Protein AF-X1GN97-F1 (afdb_monomer)

Solvent-accessible surface area (backbone atoms only — not comparable to full-atom values): 5916 Å² total; per-residue (Å²): 105,74,85,39,76,68,36,44,52,52,53,44,44,72,74,37,56,69,61,39,40,73,74,72,43,66,58,68,62,54,52,52,50,55,50,52,54,51,49,56,62,57,43,53,63,50,54,51,49,51,63,72,63,73,63,88,62,75,83,70,73,40,71,65,56,53,48,51,61,51,45,29,37,61,74,17,34,91,88,35,72,67,36,23,52,51,32,41,52,48,68,53,49,49,59,51,54,52,50,68,70,74,107

Foldseek 3Di:
DCPDPLNVLVVVCVVPVVVSVVVVDPSVVSVVVVVVVVVVVVVVVVVVVCVVVVDDDPVVVDPVVVVLLVVLDVQLDVPDPVSSVVSCCCSVVVVVVVVVVVD

Radius of gyration: 18.32 Å; Cα contacts (8 Å, |Δi|>4): 46; chains: 1; bounding box: 45×25×47 Å

Secondary structure (DSSP, 8-state):
-TTSHHHHHHHHHHH-HHHHHHTT--HHHHHHHHHHHHHHHHHHHHHHHHHHHSS--GGGS-HHHHHHHHHHHHHH-TT-HHHHHHHHHHHHHHHHHHHHHH-

Structure (mmCIF, N/CA/C/O backbone):
data_AF-X1GN97-F1
#
_entry.id   AF-X1GN97-F1
#
loop_
_atom_site.group_PDB
_atom_site.id
_atom_site.type_symbol
_atom_site.label_atom_id
_atom_site.label_alt_id
_atom_site.label_comp_id
_atom_site.label_asym_id
_atom_site.label_entity_id
_atom_site.label_seq_id
_atom_site.pdbx_PDB_ins_code
_atom_site.Cartn_x
_atom_site.Cartn_y
_atom_site.Cartn_z
_atom_site.occupancy
_atom_site.B_iso_or_equiv
_atom_site.auth_seq_id
_atom_site.auth_comp_id
_atom_site.auth_asym_id
_atom_site.auth_atom_id
_atom_site.pdbx_PDB_model_num
ATOM 1 N N . ILE A 1 1 ? -0.813 9.832 10.472 1.00 62.38 1 ILE A N 1
ATOM 2 C CA . ILE A 1 1 ? -1.930 8.879 10.225 1.00 62.38 1 ILE A CA 1
ATOM 3 C C . ILE A 1 1 ? -2.280 8.073 11.484 1.00 62.38 1 ILE A C 1
ATOM 5 O O . ILE A 1 1 ? -3.426 8.127 11.918 1.00 62.38 1 ILE A O 1
ATOM 9 N N . THR A 1 2 ? -1.310 7.423 12.137 1.00 72.75 2 THR A N 1
ATOM 10 C CA . THR A 1 2 ? -1.511 6.571 13.336 1.00 72.75 2 THR A CA 1
ATOM 11 C C . THR A 1 2 ? -2.118 7.274 14.560 1.00 72.75 2 THR A C 1
ATOM 13 O O . THR A 1 2 ? -2.771 6.631 15.373 1.00 72.75 2 THR A O 1
ATOM 16 N N . LYS A 1 3 ? -1.957 8.598 14.693 1.00 82.69 3 LYS A N 1
ATOM 17 C CA . LYS A 1 3 ? -2.551 9.382 15.795 1.00 82.69 3 LYS A CA 1
ATOM 18 C C . LYS A 1 3 ? -3.999 9.831 15.546 1.00 82.69 3 LYS A C 1
ATOM 20 O O . LYS A 1 3 ? -4.641 10.305 16.478 1.00 82.69 3 LYS A O 1
ATOM 25 N 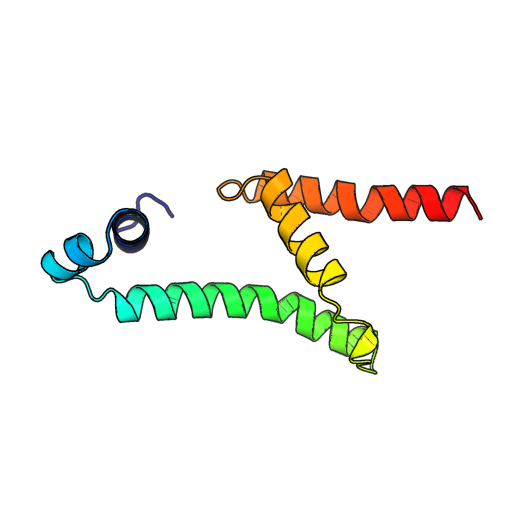N . SER A 1 4 ? -4.508 9.702 14.319 1.00 88.00 4 SER A N 1
ATOM 26 C CA . SER A 1 4 ? -5.869 10.139 13.980 1.00 88.00 4 SER A CA 1
ATOM 27 C C . SER A 1 4 ? -6.929 9.168 14.526 1.00 88.00 4 SER A C 1
ATOM 29 O O . SER A 1 4 ? -6.643 7.972 14.640 1.00 88.00 4 SER A O 1
ATOM 31 N N . PRO A 1 5 ? -8.163 9.629 14.815 1.00 84.38 5 PRO A N 1
ATOM 32 C CA . PRO A 1 5 ? -9.251 8.754 15.259 1.00 84.38 5 PRO A CA 1
ATOM 33 C C . PRO A 1 5 ? -9.522 7.599 14.286 1.00 84.38 5 PRO A C 1
ATOM 35 O O . PRO A 1 5 ? -9.718 6.467 14.717 1.00 84.38 5 PRO A O 1
ATOM 38 N N . PHE A 1 6 ? -9.464 7.870 12.978 1.00 87.00 6 PHE A N 1
ATOM 39 C CA . PHE A 1 6 ? -9.625 6.858 11.934 1.00 87.00 6 PHE A CA 1
ATOM 40 C C . PHE A 1 6 ? -8.475 5.840 11.938 1.00 87.00 6 PHE A C 1
ATOM 42 O O . PHE A 1 6 ? -8.713 4.637 11.928 1.00 87.00 6 PHE A O 1
ATOM 49 N N . GLY A 1 7 ? -7.227 6.307 12.051 1.00 87.44 7 GLY A N 1
ATOM 50 C CA . GLY A 1 7 ? -6.054 5.434 12.125 1.00 87.44 7 GLY A CA 1
ATOM 51 C C . GLY A 1 7 ? -6.067 4.501 13.339 1.00 87.44 7 GLY A C 1
ATOM 52 O O . GLY A 1 7 ? -5.690 3.342 13.215 1.00 87.44 7 GLY A O 1
ATOM 53 N N . ARG A 1 8 ? -6.560 4.963 14.495 1.00 88.25 8 ARG A N 1
ATOM 54 C CA . ARG A 1 8 ? -6.716 4.112 15.688 1.00 88.25 8 ARG A CA 1
ATOM 55 C C . ARG A 1 8 ? -7.743 3.000 15.485 1.00 88.25 8 ARG A C 1
ATOM 57 O O . ARG A 1 8 ? -7.510 1.887 15.937 1.00 88.25 8 ARG A O 1
ATOM 64 N N . ILE A 1 9 ? -8.844 3.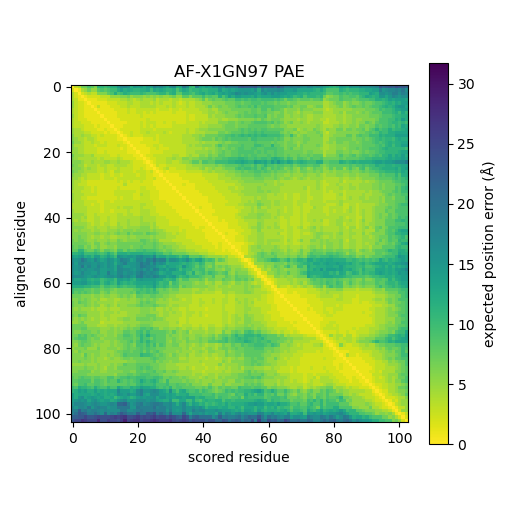289 14.787 1.00 89.56 9 ILE A N 1
ATOM 65 C CA . ILE A 1 9 ? -9.856 2.278 14.446 1.00 89.56 9 ILE A CA 1
ATOM 66 C C . ILE A 1 9 ? -9.251 1.212 13.528 1.00 89.56 9 ILE A C 1
ATOM 68 O O . ILE A 1 9 ? -9.511 0.035 13.734 1.00 89.56 9 ILE A O 1
ATOM 72 N N . LEU A 1 10 ? -8.424 1.605 12.553 1.00 89.75 10 LEU A N 1
ATOM 73 C CA . LEU A 1 10 ? -7.754 0.655 11.659 1.00 89.75 10 LEU A CA 1
ATOM 74 C C . LEU A 1 10 ? -6.732 -0.230 12.387 1.00 89.75 10 LEU A C 1
ATOM 76 O O . LEU A 1 10 ? -6.632 -1.410 12.073 1.00 89.75 10 LEU A O 1
ATOM 80 N N . ILE A 1 11 ? -5.999 0.320 13.361 1.00 90.50 11 ILE A N 1
ATOM 81 C CA . ILE A 1 11 ? -5.063 -0.462 14.185 1.00 90.50 11 ILE A CA 1
ATOM 82 C C . ILE A 1 11 ? -5.830 -1.479 15.035 1.00 90.50 11 ILE A C 1
ATOM 84 O O . ILE A 1 11 ? -5.520 -2.661 14.969 1.00 90.50 11 ILE A O 1
ATOM 88 N N . ALA A 1 12 ? -6.874 -1.045 15.750 1.00 89.94 12 ALA A N 1
ATOM 89 C CA . ALA A 1 12 ? -7.711 -1.942 16.550 1.00 89.94 12 ALA A CA 1
ATOM 90 C C . ALA A 1 12 ? -8.379 -3.031 15.691 1.00 89.94 12 ALA A C 1
ATOM 92 O O . ALA A 1 12 ? -8.430 -4.194 16.078 1.00 89.94 12 ALA A O 1
ATOM 93 N N . LEU A 1 13 ? -8.826 -2.666 14.485 1.00 91.88 13 LEU A N 1
ATOM 94 C CA . LEU A 1 13 ? -9.396 -3.603 13.521 1.00 91.88 13 LEU A CA 1
ATOM 95 C C . LEU A 1 13 ? -8.380 -4.648 13.033 1.00 91.88 13 LEU A C 1
ATOM 97 O O . LEU A 1 13 ? -8.773 -5.767 12.721 1.00 91.88 13 LEU A O 1
ATOM 101 N N . SER A 1 14 ? -7.099 -4.285 12.940 1.00 88.69 14 SER A N 1
ATOM 102 C CA . SER A 1 14 ? -6.030 -5.215 12.564 1.00 88.69 14 SER A CA 1
ATOM 103 C C . SER A 1 14 ? -5.676 -6.203 13.679 1.00 88.69 14 SER A C 1
ATOM 105 O O . SER A 1 14 ? -5.037 -7.209 13.381 1.00 88.69 14 SER A O 1
ATOM 107 N N . GLU A 1 15 ? -6.029 -5.909 14.932 1.00 90.75 15 GLU A N 1
ATOM 108 C CA . GLU A 1 15 ? -5.804 -6.793 16.081 1.00 90.75 15 GLU A CA 1
ATOM 109 C C . GLU A 1 15 ? -6.998 -7.729 16.293 1.00 90.75 15 GLU A C 1
ATOM 111 O O . GLU A 1 15 ? -6.831 -8.946 16.281 1.00 90.75 15 GLU A O 1
ATOM 116 N N . ASP A 1 16 ? -8.205 -7.171 16.449 1.00 92.06 16 ASP A N 1
ATOM 117 C CA . ASP A 1 16 ? -9.434 -7.945 16.628 1.00 92.06 16 ASP A CA 1
ATOM 118 C C . ASP A 1 16 ? -10.662 -7.193 16.076 1.00 92.06 16 ASP A C 1
ATOM 120 O O . ASP A 1 16 ? -11.078 -6.119 16.540 1.00 92.06 16 ASP A O 1
ATOM 124 N N . GLU A 1 17 ? -11.278 -7.793 15.058 1.00 91.38 17 GLU A N 1
ATOM 125 C CA . GLU A 1 17 ? -12.489 -7.291 14.417 1.00 91.38 17 GLU A CA 1
ATOM 126 C C . GLU A 1 17 ? -13.726 -7.363 15.324 1.00 91.38 17 GLU A C 1
ATOM 128 O O . GLU A 1 17 ? -14.532 -6.426 15.338 1.00 91.38 17 GLU A O 1
ATOM 133 N N . ILE A 1 18 ? -13.891 -8.448 16.082 1.00 91.00 18 ILE A N 1
ATOM 134 C CA . ILE A 1 18 ? -15.047 -8.677 16.955 1.00 91.00 18 ILE A CA 1
ATOM 135 C C . ILE A 1 18 ? -15.006 -7.680 18.112 1.00 91.00 18 ILE A C 1
ATOM 137 O O . ILE A 1 18 ? -16.013 -7.023 18.399 1.00 91.00 18 ILE A O 1
ATOM 141 N N . PHE A 1 19 ? -13.829 -7.488 18.711 1.00 89.81 19 PHE A N 1
ATOM 142 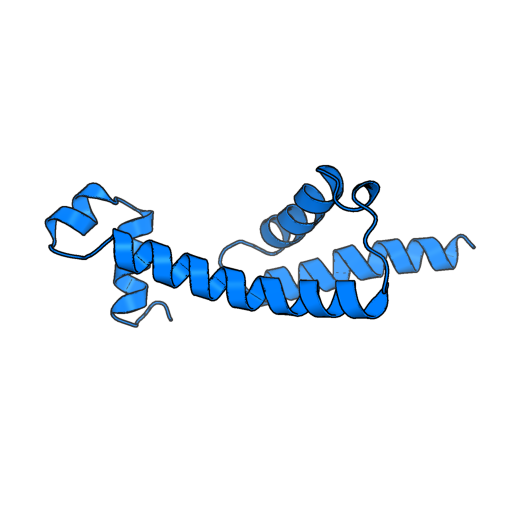C CA . PHE A 1 19 ? -13.609 -6.479 19.742 1.00 89.81 19 PHE A CA 1
ATOM 143 C C . PHE A 1 19 ? -13.919 -5.073 19.219 1.00 89.81 19 PHE A C 1
ATOM 145 O O . PHE A 1 19 ? -14.737 -4.354 19.798 1.00 89.81 19 PHE A O 1
ATOM 152 N N . THR A 1 20 ? -13.367 -4.697 18.065 1.00 91.06 20 THR A N 1
ATOM 153 C CA . THR A 1 20 ? -13.606 -3.375 17.467 1.00 91.06 20 THR A CA 1
ATOM 154 C C . THR A 1 20 ? -15.090 -3.136 17.161 1.00 91.06 20 THR A C 1
ATOM 156 O O . THR A 1 20 ? -15.601 -2.026 17.346 1.00 91.06 20 THR A O 1
ATOM 159 N N . LYS A 1 21 ? -15.815 -4.180 16.743 1.00 92.12 21 LYS A N 1
ATOM 160 C CA . LYS A 1 21 ? -17.262 -4.132 16.499 1.00 92.12 21 LYS A CA 1
ATOM 161 C C . LYS A 1 21 ? -18.068 -3.980 17.795 1.00 92.12 21 LYS A C 1
ATOM 163 O O . LYS A 1 21 ? -19.029 -3.212 17.807 1.00 92.12 21 LYS A O 1
ATOM 168 N N . SER A 1 22 ? -17.664 -4.643 18.884 1.00 91.56 22 SER A N 1
ATOM 169 C CA . SER A 1 22 ? -18.307 -4.513 20.205 1.00 91.56 22 SER A CA 1
ATOM 170 C C . SER A 1 22 ? -18.196 -3.102 20.797 1.00 91.56 22 SER A C 1
ATOM 172 O O . SER A 1 22 ? -19.108 -2.647 21.481 1.00 91.56 22 SER A O 1
ATOM 174 N N . LEU A 1 23 ? -17.151 -2.350 20.434 1.00 90.38 23 LEU A N 1
ATOM 175 C CA . LEU A 1 23 ? -16.972 -0.936 20.794 1.00 90.38 23 LEU A CA 1
ATOM 176 C C . LEU A 1 23 ? -17.869 0.029 19.985 1.00 90.38 23 LEU A C 1
ATOM 178 O O . LEU A 1 23 ? -17.669 1.247 20.012 1.00 90.38 23 LEU A O 1
ATOM 182 N N . GLY A 1 24 ? -18.827 -0.494 19.212 1.00 88.81 24 GLY A N 1
ATOM 183 C CA . GLY A 1 24 ? -19.765 0.291 18.407 1.00 88.81 24 GLY A CA 1
ATOM 184 C C . GLY A 1 24 ? -19.143 0.926 17.160 1.00 88.81 24 GLY A C 1
ATOM 185 O O . GLY A 1 24 ? -19.733 1.828 16.560 1.00 88.81 24 GLY A O 1
ATOM 186 N N . LYS A 1 25 ? -17.941 0.497 16.746 1.00 91.31 25 LYS A N 1
ATOM 187 C CA . LYS A 1 25 ? -17.299 1.002 15.525 1.00 91.31 25 LYS A CA 1
ATOM 188 C C . LYS A 1 25 ? -17.826 0.268 14.295 1.00 91.31 25 LYS A C 1
ATOM 190 O O . LYS A 1 25 ? -17.961 -0.954 14.268 1.00 91.31 25 LYS A O 1
ATOM 195 N N . LYS A 1 26 ? -18.086 1.027 13.227 1.00 90.69 26 LYS A N 1
ATOM 196 C CA . LYS A 1 26 ? -18.550 0.499 11.936 1.00 90.69 26 LYS A CA 1
ATOM 197 C C . LYS A 1 26 ? -17.385 -0.120 11.157 1.00 90.69 26 LYS A C 1
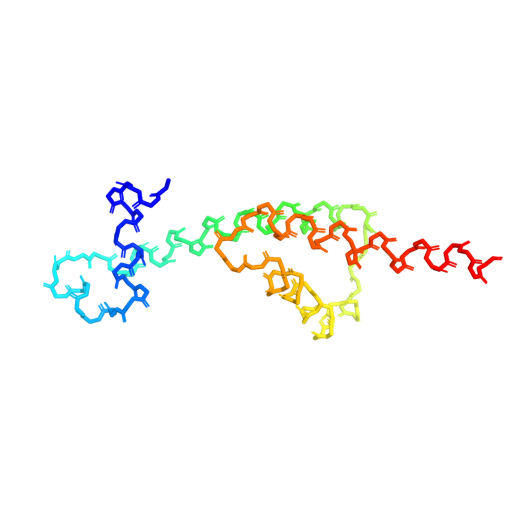ATOM 199 O O . LYS A 1 26 ? -16.857 0.490 10.231 1.00 90.69 26 LYS A O 1
ATOM 204 N N . VAL A 1 27 ? -17.004 -1.341 11.532 1.00 91.38 27 VAL A N 1
ATOM 205 C CA . VAL A 1 27 ? -15.890 -2.088 10.923 1.00 91.38 27 VAL A CA 1
ATOM 206 C C . VAL A 1 27 ? -16.025 -2.203 9.402 1.00 91.38 27 VAL A C 1
ATOM 208 O O . VAL A 1 27 ? -15.071 -1.933 8.678 1.00 91.38 27 VAL A O 1
ATOM 211 N N . TYR A 1 28 ? -17.223 -2.532 8.910 1.00 91.88 28 TYR A N 1
ATOM 212 C CA . TYR A 1 28 ? -17.480 -2.676 7.475 1.00 91.88 28 TYR A CA 1
ATOM 213 C C . TYR A 1 28 ? -17.138 -1.402 6.689 1.00 91.88 28 TYR A C 1
ATOM 215 O O . TYR A 1 28 ? -16.420 -1.455 5.696 1.00 91.88 28 TYR A O 1
ATOM 223 N N . GLN A 1 29 ? -17.584 -0.237 7.175 1.00 90.44 29 GLN A N 1
ATOM 224 C CA . GLN A 1 29 ? -17.288 1.043 6.527 1.00 90.44 29 GLN A CA 1
ATOM 225 C C . GLN A 1 29 ? -15.788 1.349 6.554 1.00 90.44 29 GLN A C 1
ATOM 227 O O . GLN A 1 29 ? -15.245 1.804 5.553 1.00 90.44 29 GLN A O 1
ATOM 232 N N . ALA A 1 30 ? -15.104 1.058 7.665 1.00 91.69 30 ALA A N 1
ATOM 233 C CA . ALA A 1 30 ? -13.661 1.260 7.767 1.00 91.69 30 ALA A CA 1
ATOM 234 C C . ALA A 1 30 ? -12.878 0.402 6.754 1.00 91.69 30 ALA A C 1
ATOM 236 O O . ALA A 1 30 ? -11.968 0.928 6.117 1.00 91.69 30 ALA A O 1
ATOM 237 N N . LYS A 1 31 ? -13.271 -0.868 6.550 1.00 91.69 31 LYS A N 1
ATOM 238 C CA . LYS A 1 31 ? -12.677 -1.767 5.542 1.00 91.69 31 LYS A CA 1
ATOM 239 C C . LYS A 1 31 ? -12.911 -1.284 4.114 1.00 91.69 31 LYS A C 1
ATOM 241 O O . LYS A 1 31 ? -11.986 -1.266 3.311 1.00 91.69 31 LYS A O 1
ATOM 246 N N . VAL A 1 32 ? -14.140 -0.880 3.792 1.00 95.31 32 VAL A N 1
ATOM 247 C CA . VAL A 1 32 ? -14.467 -0.386 2.446 1.00 95.31 32 VAL A CA 1
ATOM 248 C C . VAL A 1 32 ? -13.689 0.891 2.147 1.00 95.31 32 VAL A C 1
ATOM 250 O O . VAL A 1 32 ? -13.114 1.012 1.070 1.00 95.31 32 VAL A O 1
ATOM 253 N N . ILE A 1 33 ? -13.606 1.823 3.101 1.00 94.06 33 ILE A N 1
ATOM 254 C CA . ILE A 1 33 ? -12.850 3.068 2.926 1.00 94.06 33 ILE A CA 1
ATOM 255 C C . ILE A 1 33 ? -11.357 2.775 2.738 1.00 94.06 33 ILE A C 1
ATOM 257 O O . ILE A 1 33 ? -10.759 3.312 1.809 1.00 94.06 33 ILE A O 1
ATOM 261 N N . SER A 1 34 ? -10.749 1.917 3.567 1.00 92.00 34 SER A N 1
ATOM 262 C CA . SER A 1 34 ? -9.323 1.594 3.430 1.00 92.00 34 SER A CA 1
ATOM 263 C C . SER A 1 34 ? -9.015 0.895 2.105 1.00 92.00 34 SER A C 1
ATOM 265 O O . SER A 1 34 ? -8.050 1.265 1.438 1.00 92.00 34 SER A O 1
ATOM 267 N N . PHE A 1 35 ? -9.862 -0.049 1.687 1.00 94.25 35 PHE A N 1
ATOM 268 C CA . PHE A 1 35 ? -9.736 -0.725 0.400 1.00 94.25 35 PHE A CA 1
ATOM 269 C C . PHE A 1 35 ? -9.895 0.245 -0.773 1.00 94.25 35 PHE A C 1
ATOM 271 O O . PHE A 1 35 ? -9.069 0.248 -1.677 1.00 94.25 35 PHE A O 1
ATOM 278 N N . THR A 1 36 ? -10.906 1.116 -0.737 1.00 95.81 36 THR A N 1
ATOM 279 C CA . THR A 1 36 ? -11.172 2.076 -1.820 1.00 95.81 36 THR A CA 1
ATOM 280 C C . THR A 1 36 ? -10.027 3.076 -1.964 1.00 95.81 36 THR A C 1
ATOM 282 O O . THR A 1 36 ? -9.599 3.361 -3.078 1.00 95.81 36 THR A O 1
ATOM 285 N N . ILE A 1 37 ? -9.490 3.581 -0.848 1.00 93.81 37 ILE A N 1
ATOM 286 C CA . ILE A 1 37 ? -8.321 4.469 -0.866 1.00 93.81 37 ILE A CA 1
ATOM 287 C C . ILE A 1 37 ? -7.114 3.739 -1.469 1.00 93.81 37 ILE A C 1
ATOM 289 O O . ILE A 1 37 ? -6.460 4.286 -2.351 1.00 93.81 37 ILE A O 1
ATOM 293 N N . GLY A 1 38 ? -6.842 2.498 -1.048 1.00 91.88 38 GLY A N 1
ATOM 294 C CA . GLY A 1 38 ? -5.759 1.692 -1.618 1.00 91.88 38 GLY A CA 1
ATOM 295 C C . GLY A 1 38 ? -5.932 1.439 -3.119 1.00 91.88 38 GLY A C 1
ATOM 296 O O . GLY A 1 38 ? -4.997 1.643 -3.889 1.00 91.88 38 GLY A O 1
ATOM 297 N N . ALA A 1 39 ? -7.142 1.074 -3.543 1.00 93.75 39 ALA A N 1
ATOM 298 C CA . ALA A 1 39 ? -7.482 0.833 -4.941 1.00 93.75 39 ALA A CA 1
ATOM 299 C C . ALA A 1 39 ? -7.341 2.097 -5.801 1.00 93.75 39 ALA A C 1
ATOM 301 O O . ALA A 1 39 ? -6.840 2.011 -6.917 1.00 93.75 39 ALA A O 1
ATOM 302 N N . MET A 1 40 ? -7.705 3.275 -5.280 1.00 95.75 40 MET A N 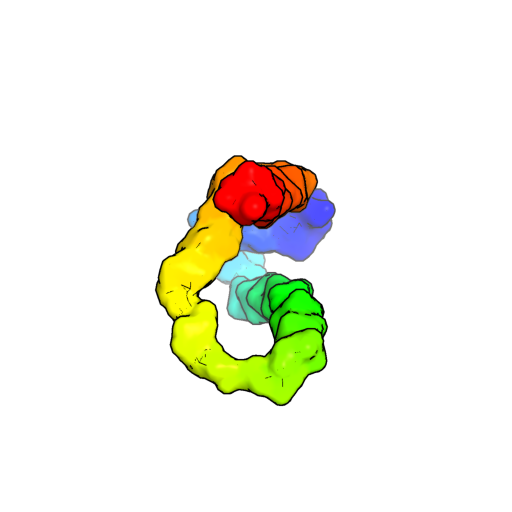1
ATOM 303 C CA . MET A 1 40 ? -7.480 4.546 -5.978 1.00 95.75 40 MET A CA 1
ATOM 304 C C . MET A 1 40 ? -5.993 4.787 -6.254 1.00 95.75 40 MET A C 1
ATOM 306 O O . MET A 1 40 ? -5.639 5.163 -7.368 1.00 95.75 40 MET A O 1
ATOM 310 N N . PHE A 1 41 ? -5.115 4.536 -5.277 1.00 91.88 41 PHE A N 1
ATOM 311 C CA . PHE A 1 41 ? -3.672 4.680 -5.484 1.00 91.88 41 PHE A CA 1
ATOM 312 C C . PHE A 1 41 ? -3.105 3.628 -6.444 1.00 91.88 41 PHE A C 1
ATOM 314 O O . PHE A 1 41 ? -2.252 3.965 -7.259 1.00 91.88 41 PHE A O 1
ATOM 321 N N . ALA A 1 42 ? -3.591 2.385 -6.388 1.00 89.94 42 ALA A N 1
ATOM 322 C CA . ALA A 1 42 ? -3.174 1.318 -7.299 1.00 89.94 42 ALA A CA 1
ATOM 323 C C . ALA A 1 42 ? -3.668 1.532 -8.743 1.00 89.94 42 ALA A C 1
ATOM 325 O O . ALA A 1 42 ? -3.001 1.126 -9.693 1.00 89.94 42 ALA A O 1
ATOM 326 N N . ALA A 1 43 ? -4.806 2.205 -8.927 1.00 91.94 43 ALA A N 1
ATOM 327 C CA . ALA A 1 43 ? -5.363 2.484 -10.247 1.00 91.94 43 ALA A CA 1
ATOM 328 C C . ALA A 1 43 ? -4.516 3.480 -11.056 1.00 91.94 43 ALA A C 1
ATOM 330 O O . ALA A 1 43 ? -4.437 3.350 -12.273 1.00 91.94 43 ALA A O 1
ATOM 331 N N . ILE A 1 44 ? -3.856 4.446 -10.405 1.00 94.44 44 ILE A N 1
ATOM 332 C CA . ILE A 1 44 ? -3.037 5.473 -11.077 1.00 94.44 44 ILE A CA 1
ATOM 333 C C . ILE A 1 44 ? -1.948 4.854 -11.980 1.00 94.44 44 ILE A C 1
ATOM 335 O O . ILE A 1 44 ? -1.956 5.140 -13.180 1.00 94.44 44 ILE A O 1
ATOM 339 N N . PRO A 1 45 ? -1.031 4.003 -11.474 1.00 88.62 45 PRO A N 1
ATOM 340 C CA . PRO A 1 45 ? -0.022 3.367 -12.318 1.00 88.62 45 PRO A CA 1
ATOM 341 C C . PRO A 1 45 ? -0.637 2.391 -13.330 1.00 88.62 45 PRO A C 1
ATOM 343 O O . PRO A 1 45 ? -0.138 2.298 -14.446 1.00 88.62 45 PRO A O 1
ATOM 346 N N . GLY A 1 46 ? -1.741 1.715 -12.990 1.00 86.50 46 GLY A N 1
ATOM 347 C CA . GLY A 1 46 ? -2.423 0.796 -13.907 1.00 86.50 46 GLY A CA 1
ATOM 348 C C . GLY A 1 46 ? -3.004 1.495 -15.141 1.00 86.50 46 GLY A C 1
ATOM 349 O O . GLY A 1 46 ? -2.808 1.038 -16.264 1.00 86.50 46 GLY A O 1
ATOM 350 N N . VAL A 1 47 ? -3.665 2.642 -14.954 1.00 90.62 47 VAL A N 1
ATOM 351 C CA . VAL A 1 47 ? -4.192 3.452 -16.066 1.00 90.62 47 VAL A CA 1
ATOM 352 C C . VAL A 1 47 ? -3.054 4.026 -16.908 1.00 90.62 47 VAL A C 1
ATOM 354 O O . VAL A 1 47 ? -3.146 4.034 -18.135 1.00 90.62 47 VAL A O 1
ATOM 357 N N . LEU A 1 48 ? -1.967 4.46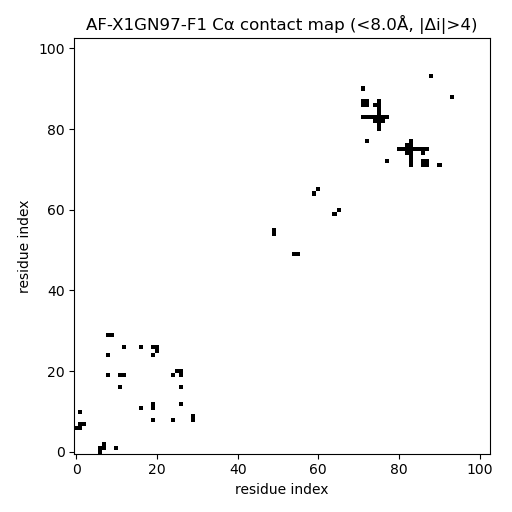7 -16.270 1.00 90.12 48 LEU A N 1
ATOM 358 C CA . LEU A 1 48 ? -0.790 4.969 -16.979 1.00 90.12 48 LEU A CA 1
ATOM 359 C C . LEU A 1 48 ? -0.140 3.880 -17.848 1.00 90.12 48 LEU A C 1
ATOM 361 O O . LEU A 1 48 ? 0.178 4.133 -19.007 1.00 90.12 48 LEU A O 1
ATOM 365 N N . TYR A 1 49 ? 0.003 2.668 -17.313 1.00 85.12 49 TYR A N 1
ATOM 366 C CA . TYR A 1 49 ? 0.526 1.513 -18.042 1.00 85.12 49 TYR A CA 1
ATOM 367 C C . TYR A 1 49 ? -0.362 1.137 -19.235 1.00 85.12 49 TYR A C 1
ATOM 369 O O . TYR A 1 49 ? 0.132 0.986 -20.352 1.00 85.12 49 TYR A O 1
ATOM 377 N N . ALA A 1 50 ? -1.681 1.067 -19.025 1.00 86.88 50 ALA A N 1
ATOM 378 C CA . ALA A 1 50 ? -2.639 0.778 -20.090 1.00 86.88 50 ALA A CA 1
ATOM 379 C C . ALA A 1 50 ? -2.584 1.824 -21.216 1.00 86.88 50 ALA A C 1
ATOM 381 O O . ALA A 1 50 ? -2.661 1.475 -22.394 1.00 86.88 50 ALA A O 1
ATOM 382 N N . HIS A 1 51 ? -2.407 3.101 -20.864 1.00 89.00 51 HIS A N 1
ATOM 383 C CA . HIS A 1 51 ? -2.235 4.168 -21.845 1.00 89.00 51 HIS A CA 1
ATOM 384 C C . HIS A 1 51 ? -0.915 4.039 -22.622 1.00 89.00 51 HIS A C 1
ATOM 386 O O . HIS A 1 51 ? -0.906 4.226 -23.836 1.00 89.00 51 HIS A O 1
ATOM 392 N N . TYR A 1 52 ? 0.183 3.685 -21.948 1.00 84.88 52 TYR A N 1
ATOM 393 C CA . TYR A 1 52 ? 1.503 3.558 -22.571 1.00 84.88 52 TYR A CA 1
ATOM 394 C C . TYR A 1 52 ? 1.582 2.398 -23.571 1.00 84.88 52 TYR A C 1
ATOM 396 O O . TYR A 1 52 ? 2.054 2.589 -24.689 1.00 84.88 52 TYR A O 1
ATOM 404 N N . ILE A 1 53 ? 1.095 1.210 -23.200 1.00 81.50 53 ILE A N 1
ATOM 405 C CA . ILE A 1 53 ? 1.187 0.029 -24.073 1.00 81.50 53 ILE A CA 1
ATOM 406 C C . ILE A 1 53 ? 0.102 0.045 -25.162 1.00 81.50 53 ILE A C 1
ATOM 408 O O . ILE A 1 53 ? 0.291 -0.552 -26.219 1.00 81.50 53 ILE A O 1
ATOM 412 N N . SER A 1 54 ? -1.017 0.761 -24.959 1.00 80.12 54 SER A N 1
ATOM 413 C CA . SER A 1 54 ? -2.151 0.886 -25.904 1.00 80.12 54 SER A CA 1
ATOM 414 C C . SER A 1 54 ? -2.815 -0.441 -26.326 1.00 80.12 54 SER A C 1
ATOM 416 O O . SER A 1 54 ? -3.809 -0.439 -27.051 1.00 80.12 54 SER A O 1
ATOM 418 N N . TYR A 1 55 ? -2.302 -1.570 -25.841 1.00 79.06 55 TYR A N 1
ATOM 419 C CA . TYR A 1 55 ? -2.772 -2.926 -26.062 1.00 79.06 55 TYR A CA 1
ATOM 420 C C . TYR A 1 55 ? -2.574 -3.720 -24.768 1.00 79.06 55 TYR A C 1
ATOM 422 O O . TYR A 1 55 ? -1.528 -3.629 -24.130 1.00 79.06 55 TYR A O 1
ATOM 430 N N . ILE A 1 56 ? -3.590 -4.472 -24.353 1.00 76.62 56 ILE A N 1
ATOM 431 C CA . ILE A 1 56 ? -3.562 -5.242 -23.107 1.00 76.62 56 ILE A CA 1
ATOM 432 C C . ILE A 1 56 ? -3.542 -6.716 -23.484 1.00 76.62 56 ILE A C 1
ATOM 434 O O . ILE A 1 56 ? -4.565 -7.258 -23.902 1.00 76.62 56 ILE A O 1
ATOM 438 N N . ASP A 1 57 ? -2.383 -7.353 -23.328 1.00 80.38 57 ASP A N 1
ATOM 439 C CA . ASP A 1 57 ? -2.269 -8.803 -23.440 1.00 80.38 57 ASP A CA 1
ATOM 440 C C . ASP A 1 57 ? -2.496 -9.447 -22.058 1.00 80.38 57 ASP A C 1
ATOM 442 O O . ASP A 1 57 ? -1.746 -9.155 -21.117 1.00 80.38 57 ASP A O 1
ATOM 446 N N . PRO A 1 58 ? -3.515 -10.310 -21.877 1.00 74.00 58 PRO A N 1
ATOM 447 C CA . PRO A 1 58 ? -3.732 -11.002 -20.610 1.00 74.00 58 PRO A CA 1
ATOM 448 C C . PRO A 1 58 ? -2.570 -11.923 -20.221 1.00 74.00 58 PRO A C 1
ATOM 450 O O . PRO A 1 58 ? -2.467 -12.279 -19.050 1.00 74.00 58 PRO A O 1
ATOM 453 N N . THR A 1 59 ? -1.682 -12.296 -21.151 1.00 80.75 59 THR A N 1
ATOM 454 C CA . THR A 1 59 ? -0.515 -13.125 -20.820 1.00 80.75 59 THR A CA 1
ATOM 455 C C . THR A 1 59 ? 0.570 -12.375 -20.058 1.00 80.75 59 THR A C 1
ATOM 457 O O . THR A 1 59 ? 1.450 -13.024 -19.508 1.00 80.75 59 THR A O 1
ATOM 460 N N . SER A 1 60 ? 0.532 -11.040 -20.016 1.00 75.75 60 SER A N 1
ATOM 461 C CA . SER A 1 60 ? 1.461 -10.243 -19.206 1.00 75.75 60 SER A CA 1
ATOM 462 C C . SER A 1 60 ? 1.036 -10.165 -17.739 1.00 75.75 60 SER A C 1
ATOM 464 O O . SER A 1 60 ? 1.873 -9.995 -16.872 1.00 75.75 60 SER A O 1
ATOM 466 N N . PHE A 1 61 ? -0.245 -10.357 -17.413 1.00 79.44 61 PHE A N 1
ATOM 467 C CA . PHE A 1 61 ? -0.731 -10.295 -16.029 1.00 79.44 61 PHE A CA 1
ATOM 468 C C . PHE A 1 61 ? -0.662 -11.662 -15.349 1.00 79.44 61 PHE A C 1
ATOM 470 O O . PHE A 1 61 ? -1.676 -12.260 -14.981 1.00 79.44 61 PHE A O 1
ATOM 477 N N . THR A 1 62 ? 0.551 -12.179 -15.207 1.00 87.19 62 THR A N 1
ATOM 478 C CA . THR A 1 62 ? 0.800 -13.487 -14.606 1.00 87.19 62 THR A CA 1
ATOM 479 C C . THR A 1 62 ? 0.839 -13.433 -13.075 1.00 87.19 62 THR A C 1
ATOM 481 O O . THR A 1 62 ? 0.896 -12.381 -12.424 1.00 87.19 62 THR A O 1
ATOM 484 N N . VAL A 1 63 ? 0.802 -14.621 -12.464 1.00 88.88 63 VAL A N 1
ATOM 485 C CA . VAL A 1 63 ? 0.941 -14.777 -11.009 1.00 88.88 63 VAL A CA 1
ATOM 486 C C . VAL A 1 63 ? 2.340 -14.357 -10.554 1.00 88.88 63 VAL A C 1
ATOM 488 O O . VAL A 1 63 ? 2.475 -13.752 -9.492 1.00 88.88 63 VAL A O 1
ATOM 491 N N . ASP A 1 64 ? 3.371 -14.636 -11.350 1.00 88.94 64 ASP A N 1
ATOM 492 C CA . ASP A 1 64 ? 4.745 -14.223 -11.064 1.00 88.94 64 ASP A CA 1
ATOM 493 C C . ASP A 1 64 ? 4.898 -12.699 -11.009 1.00 88.94 64 ASP A C 1
ATOM 495 O O . ASP A 1 64 ? 5.504 -12.207 -10.057 1.00 88.94 64 ASP A O 1
ATOM 499 N N . GLU A 1 65 ? 4.275 -11.939 -11.915 1.00 86.88 65 GLU A N 1
ATOM 500 C CA . GLU A 1 65 ? 4.313 -10.472 -11.860 1.00 86.88 65 GLU A CA 1
ATOM 501 C C . GLU A 1 65 ? 3.607 -9.923 -10.607 1.00 86.88 65 GLU A C 1
ATOM 503 O O . GLU A 1 65 ? 4.123 -9.042 -9.913 1.00 86.88 65 GLU A O 1
ATOM 508 N N . SER A 1 66 ? 2.478 -10.524 -10.217 1.00 89.38 66 SER A N 1
ATOM 509 C CA . SER A 1 66 ? 1.788 -10.174 -8.96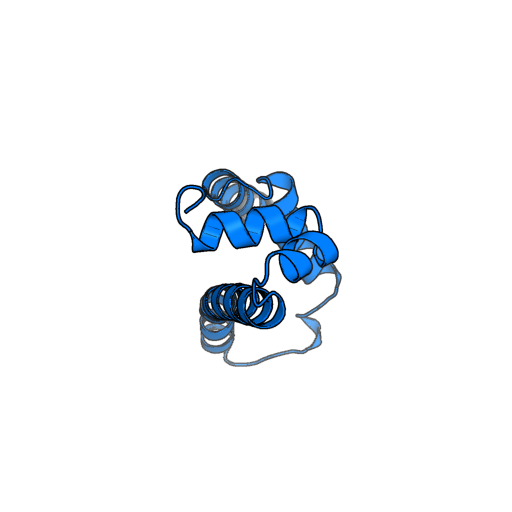7 1.00 89.38 66 SER A CA 1
ATOM 510 C C . SER A 1 66 ? 2.646 -10.466 -7.726 1.00 89.38 66 SER A C 1
ATOM 512 O O . SER A 1 66 ? 2.712 -9.651 -6.801 1.00 89.38 66 SER A O 1
ATOM 514 N N . ILE A 1 67 ? 3.336 -11.613 -7.701 1.00 92.38 67 ILE A N 1
ATOM 515 C CA . ILE A 1 67 ? 4.267 -11.980 -6.625 1.00 92.38 67 ILE A CA 1
ATOM 516 C C . ILE A 1 67 ? 5.457 -11.020 -6.600 1.00 92.38 67 ILE A C 1
ATOM 518 O O . ILE A 1 67 ? 5.882 -10.623 -5.516 1.00 92.38 67 ILE A O 1
ATOM 522 N N . PHE A 1 68 ? 5.981 -10.612 -7.755 1.00 90.19 68 PHE A N 1
ATOM 523 C CA . PHE A 1 68 ? 7.080 -9.655 -7.843 1.00 90.19 68 PHE A CA 1
ATOM 524 C C . PHE A 1 68 ? 6.700 -8.304 -7.219 1.00 90.19 68 PHE A C 1
ATOM 526 O O . PHE A 1 68 ? 7.412 -7.808 -6.342 1.00 90.19 68 PHE A O 1
ATOM 533 N N . ILE A 1 69 ? 5.526 -7.762 -7.560 1.00 89.00 69 ILE A N 1
ATOM 534 C CA . ILE A 1 69 ? 5.005 -6.518 -6.969 1.00 89.00 69 ILE A CA 1
ATOM 535 C C . ILE A 1 69 ? 4.827 -6.655 -5.447 1.00 89.00 69 ILE A C 1
ATOM 537 O O . ILE A 1 69 ? 5.218 -5.764 -4.688 1.00 89.00 69 ILE A O 1
ATOM 541 N N . LEU A 1 70 ? 4.284 -7.780 -4.968 1.00 90.81 70 LEU A N 1
ATOM 542 C CA . LEU A 1 70 ? 4.162 -8.050 -3.530 1.00 90.81 70 LEU A CA 1
ATOM 543 C C . LEU A 1 70 ? 5.530 -8.157 -2.843 1.00 90.81 70 LEU A C 1
ATOM 545 O O . LEU A 1 70 ? 5.706 -7.652 -1.732 1.00 90.81 70 LEU A O 1
ATOM 549 N N . SER A 1 71 ? 6.511 -8.767 -3.507 1.00 91.69 71 SER A N 1
ATOM 550 C CA . SER A 1 71 ? 7.868 -8.958 -2.986 1.00 91.69 71 SER A CA 1
ATOM 551 C C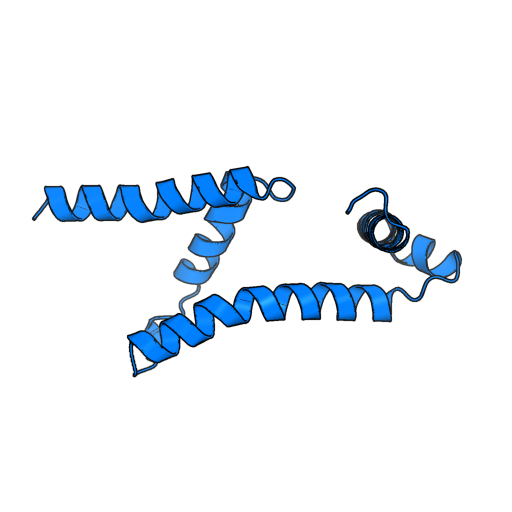 . SER A 1 71 ? 8.555 -7.625 -2.713 1.00 91.69 71 SER A C 1
ATOM 553 O O . SER A 1 71 ? 9.184 -7.473 -1.668 1.00 91.69 71 SER A O 1
ATOM 555 N N . ILE A 1 72 ? 8.365 -6.629 -3.585 1.00 91.12 72 ILE A N 1
ATOM 556 C CA . ILE A 1 72 ? 8.867 -5.264 -3.381 1.00 91.12 72 ILE A CA 1
ATOM 557 C C . ILE A 1 72 ? 8.381 -4.696 -2.039 1.00 91.12 72 ILE A C 1
ATOM 559 O O . ILE A 1 72 ? 9.171 -4.152 -1.266 1.00 91.12 72 ILE A O 1
ATOM 563 N N . VAL A 1 73 ? 7.090 -4.856 -1.732 1.00 90.81 73 VAL A N 1
ATOM 564 C CA . VAL A 1 73 ? 6.488 -4.330 -0.496 1.00 90.81 73 VAL A CA 1
ATOM 565 C C . VAL A 1 73 ? 6.935 -5.116 0.736 1.00 90.81 73 VAL A C 1
ATOM 567 O O . VAL A 1 73 ? 7.157 -4.533 1.798 1.00 90.81 73 VAL A O 1
ATOM 570 N N . ILE A 1 74 ? 7.087 -6.434 0.612 1.00 91.19 74 ILE A N 1
ATOM 571 C CA . ILE A 1 74 ? 7.561 -7.290 1.706 1.00 91.19 74 ILE A CA 1
ATOM 572 C C . ILE A 1 74 ? 9.014 -6.949 2.055 1.00 91.19 74 ILE A C 1
ATOM 574 O O . ILE A 1 74 ? 9.323 -6.760 3.231 1.00 91.19 74 ILE A O 1
ATOM 578 N N . ILE A 1 75 ? 9.879 -6.807 1.045 1.00 91.75 75 ILE A N 1
ATOM 579 C CA . ILE A 1 75 ? 11.299 -6.464 1.211 1.00 91.75 75 ILE A CA 1
ATOM 580 C C . ILE A 1 75 ? 11.458 -5.034 1.745 1.00 91.75 75 ILE A C 1
ATOM 582 O O . ILE A 1 75 ? 12.249 -4.800 2.656 1.00 91.75 75 ILE A O 1
ATOM 586 N N . GLY A 1 76 ? 10.685 -4.077 1.224 1.00 88.25 76 GLY A N 1
ATOM 587 C CA . GLY A 1 76 ? 10.703 -2.686 1.687 1.00 88.25 76 GLY A CA 1
ATOM 588 C C . GLY A 1 76 ? 10.061 -2.457 3.061 1.00 88.25 76 GLY A C 1
ATOM 589 O O . GLY A 1 76 ? 10.364 -1.471 3.737 1.00 88.25 76 GLY A O 1
ATOM 590 N N . GLY A 1 77 ? 9.209 -3.383 3.505 1.00 88.50 77 GLY A N 1
ATOM 591 C CA . GLY A 1 77 ? 8.552 -3.382 4.806 1.00 88.50 77 GLY A CA 1
ATOM 592 C C . GLY A 1 77 ? 7.128 -2.812 4.781 1.00 88.50 77 GLY A C 1
ATOM 593 O O . GLY A 1 77 ? 6.896 -1.645 4.473 1.00 88.50 77 GLY A O 1
ATOM 594 N N . MET A 1 78 ? 6.163 -3.606 5.261 1.00 81.06 78 MET A N 1
ATOM 595 C CA . MET A 1 78 ? 4.717 -3.308 5.212 1.00 81.06 78 MET A CA 1
ATOM 596 C C . MET A 1 78 ? 4.277 -1.997 5.897 1.00 81.06 78 MET A C 1
ATOM 598 O O . MET A 1 78 ? 3.201 -1.479 5.612 1.00 81.06 78 MET A O 1
ATOM 602 N N . ARG A 1 79 ? 5.071 -1.461 6.836 1.00 81.75 79 ARG A N 1
ATOM 603 C CA . ARG A 1 79 ? 4.752 -0.240 7.609 1.00 81.75 79 ARG A CA 1
ATOM 604 C C . ARG A 1 79 ? 5.628 0.965 7.248 1.00 81.75 79 ARG A C 1
ATOM 606 O O . ARG A 1 79 ? 5.500 2.000 7.903 1.00 81.75 79 ARG A O 1
ATOM 613 N N . ASN A 1 80 ? 6.492 0.857 6.233 1.00 86.44 80 ASN A N 1
ATOM 614 C CA . ASN A 1 80 ? 7.411 1.922 5.835 1.00 86.44 80 ASN A CA 1
ATOM 615 C C . ASN A 1 80 ? 7.314 2.241 4.335 1.00 86.44 80 ASN A C 1
ATOM 617 O O . ASN A 1 80 ? 7.907 1.562 3.501 1.00 86.44 80 ASN A O 1
ATOM 621 N N . LEU A 1 81 ? 6.626 3.337 4.001 1.00 85.94 81 LEU A N 1
ATOM 622 C CA . LEU A 1 81 ? 6.455 3.784 2.612 1.00 85.94 81 LEU A CA 1
ATOM 623 C C . LEU A 1 81 ? 7.795 4.071 1.916 1.00 85.94 81 LEU A C 1
ATOM 625 O O . LEU A 1 81 ? 7.966 3.727 0.750 1.00 85.94 81 LEU A O 1
ATOM 629 N N . TRP A 1 82 ? 8.758 4.654 2.636 1.00 90.44 82 TRP A N 1
ATOM 630 C CA . TRP A 1 82 ? 10.085 4.951 2.090 1.00 90.44 82 TRP A CA 1
ATOM 631 C C . TRP A 1 82 ? 10.895 3.685 1.816 1.00 90.44 82 TRP A C 1
ATOM 633 O O . TRP A 1 82 ? 11.612 3.620 0.823 1.00 90.44 82 TRP A O 1
ATOM 643 N N . GLY A 1 83 ? 10.743 2.666 2.665 1.00 89.44 83 GLY A N 1
ATOM 644 C CA . GLY A 1 83 ? 11.386 1.370 2.472 1.00 89.44 83 GLY A CA 1
ATOM 645 C C . GLY A 1 83 ? 10.883 0.668 1.212 1.00 89.44 83 GLY A C 1
ATOM 646 O O . GLY A 1 83 ? 11.698 0.238 0.400 1.00 89.44 83 GLY A O 1
ATOM 647 N N . SER A 1 84 ? 9.564 0.647 0.980 1.00 90.75 84 SER A N 1
ATOM 648 C CA . SER A 1 84 ? 8.992 0.143 -0.281 1.00 90.75 84 SER A CA 1
ATOM 649 C C . SER A 1 84 ? 9.439 0.937 -1.502 1.00 90.75 84 SER A C 1
ATOM 651 O O . SER A 1 84 ? 9.721 0.335 -2.531 1.00 90.75 84 SER A O 1
ATOM 653 N N . ALA A 1 85 ? 9.538 2.267 -1.411 1.00 90.50 85 ALA A N 1
ATOM 654 C CA . ALA A 1 85 ? 9.999 3.085 -2.533 1.00 90.50 85 ALA A CA 1
ATOM 655 C C . ALA A 1 85 ? 11.455 2.766 -2.921 1.00 90.50 85 ALA A C 1
ATOM 657 O O . ALA A 1 85 ? 11.765 2.627 -4.103 1.00 90.50 85 ALA A O 1
ATOM 658 N N . ILE A 1 86 ? 12.337 2.593 -1.931 1.00 92.38 86 ILE A N 1
ATOM 659 C CA . ILE A 1 86 ? 13.736 2.206 -2.166 1.00 92.38 86 ILE A CA 1
ATOM 660 C C . ILE A 1 86 ? 13.814 0.776 -2.709 1.00 92.38 86 ILE A C 1
ATOM 662 O O . ILE A 1 86 ? 14.533 0.534 -3.674 1.00 92.38 86 ILE A O 1
ATOM 666 N N . ALA A 1 87 ? 13.054 -0.162 -2.137 1.00 89.94 87 ALA A N 1
ATOM 667 C CA . ALA A 1 87 ? 12.999 -1.536 -2.626 1.00 89.94 87 ALA A CA 1
ATOM 668 C C . ALA A 1 87 ? 12.511 -1.600 -4.080 1.00 89.94 87 ALA A C 1
ATOM 670 O O . ALA A 1 87 ? 13.096 -2.328 -4.874 1.00 89.94 87 ALA A O 1
ATOM 671 N N . ALA A 1 88 ? 11.504 -0.801 -4.448 1.00 90.12 88 ALA A N 1
ATOM 672 C CA . ALA A 1 88 ? 11.016 -0.704 -5.821 1.00 90.12 88 ALA A CA 1
ATOM 673 C C . ALA A 1 88 ? 12.109 -0.183 -6.759 1.00 90.12 88 ALA A C 1
ATOM 675 O O . ALA A 1 88 ? 12.379 -0.798 -7.784 1.00 90.12 88 ALA A O 1
ATOM 676 N N . ALA A 1 89 ? 12.789 0.905 -6.383 1.00 90.00 89 ALA A N 1
ATOM 677 C CA . ALA A 1 89 ? 13.879 1.458 -7.180 1.00 90.00 89 ALA A CA 1
ATOM 678 C C . ALA A 1 89 ? 15.001 0.431 -7.396 1.00 90.00 89 ALA A C 1
ATOM 680 O O . ALA A 1 89 ? 15.452 0.245 -8.519 1.00 90.00 89 ALA A O 1
ATOM 681 N N . VAL A 1 90 ? 15.417 -0.283 -6.347 1.00 89.88 90 VAL A N 1
ATOM 682 C CA . VAL A 1 90 ? 16.473 -1.299 -6.450 1.00 89.88 90 VAL A CA 1
ATOM 683 C C . VAL A 1 90 ? 16.015 -2.494 -7.282 1.00 89.88 90 VAL A C 1
ATOM 685 O O . VAL A 1 90 ? 16.720 -2.889 -8.201 1.00 89.88 90 VAL A O 1
ATOM 688 N N . LEU A 1 91 ? 14.849 -3.069 -6.993 1.00 87.19 91 LEU A N 1
ATOM 689 C CA . LEU A 1 91 ? 14.388 -4.296 -7.647 1.00 87.19 91 LEU A CA 1
ATOM 690 C C . LEU A 1 91 ? 13.958 -4.088 -9.097 1.00 87.19 91 LEU A C 1
ATOM 692 O O . LEU A 1 91 ? 13.955 -5.056 -9.844 1.00 87.19 91 LEU A O 1
ATOM 696 N N . VAL A 1 92 ? 13.627 -2.861 -9.502 1.00 86.56 92 VAL A N 1
ATOM 697 C CA . VAL A 1 92 ? 13.318 -2.532 -10.900 1.00 86.56 92 VAL A CA 1
ATOM 698 C C . VAL A 1 92 ? 14.585 -2.125 -11.659 1.00 86.56 92 VAL A C 1
ATOM 700 O O . VAL A 1 92 ? 14.882 -2.699 -12.701 1.00 86.56 92 VAL A O 1
ATOM 703 N N . ILE A 1 93 ? 15.387 -1.199 -11.119 1.00 86.31 93 ILE A N 1
ATOM 704 C CA . ILE A 1 93 ? 16.548 -0.646 -11.841 1.00 86.31 93 ILE A CA 1
ATOM 705 C C . ILE A 1 93 ? 17.703 -1.651 -11.918 1.00 86.31 93 ILE A C 1
ATOM 707 O O . ILE A 1 93 ? 18.407 -1.706 -12.923 1.00 86.31 93 ILE A O 1
ATOM 711 N N . LEU A 1 94 ? 17.932 -2.450 -10.872 1.00 82.31 94 LEU A N 1
ATOM 712 C CA . LEU A 1 94 ? 19.051 -3.394 -10.832 1.00 82.31 94 LEU A CA 1
ATOM 713 C C . LEU A 1 94 ? 18.982 -4.470 -11.936 1.00 82.31 94 LEU A C 1
ATOM 715 O O . LEU A 1 94 ? 19.989 -4.646 -12.626 1.00 82.31 94 LEU A O 1
ATOM 719 N N . PRO A 1 95 ? 17.856 -5.182 -12.153 1.00 79.62 95 PRO A N 1
ATOM 720 C CA . PRO A 1 95 ? 17.760 -6.134 -13.256 1.00 79.62 95 PRO A CA 1
ATOM 721 C C . PRO A 1 95 ? 17.790 -5.458 -14.630 1.00 79.62 95 PRO A C 1
ATOM 723 O O . PRO A 1 95 ? 18.406 -6.012 -15.535 1.00 79.62 95 PRO A O 1
ATOM 726 N N . GLU A 1 96 ? 17.214 -4.262 -14.799 1.00 80.75 96 GLU A N 1
ATOM 727 C CA . GLU A 1 96 ? 17.322 -3.512 -16.061 1.00 80.75 96 GLU A CA 1
ATOM 728 C C . GLU A 1 96 ? 18.772 -3.115 -16.373 1.00 80.75 96 GLU A C 1
ATOM 730 O O . GLU A 1 96 ? 19.239 -3.309 -17.495 1.00 80.75 96 GLU A O 1
ATOM 735 N N . ALA A 1 97 ? 19.525 -2.639 -15.378 1.00 78.00 97 ALA A N 1
ATOM 736 C CA . ALA A 1 97 ? 20.934 -2.283 -15.534 1.00 78.00 97 ALA A CA 1
ATOM 737 C C . ALA A 1 97 ? 21.813 -3.502 -15.854 1.00 78.00 97 ALA A C 1
ATOM 739 O O . ALA A 1 97 ? 22.737 -3.408 -16.663 1.00 78.00 97 ALA A O 1
ATOM 740 N N . LEU A 1 98 ? 21.522 -4.655 -15.244 1.00 76.38 98 LEU A N 1
ATOM 741 C CA . LEU A 1 98 ? 22.190 -5.916 -15.570 1.00 76.38 98 LEU A CA 1
ATOM 742 C C . LEU A 1 98 ? 21.865 -6.374 -16.995 1.00 76.38 98 LEU A C 1
ATOM 744 O O . LEU A 1 98 ? 22.757 -6.860 -17.685 1.00 76.38 98 LEU A O 1
ATOM 748 N N . ARG A 1 99 ? 20.623 -6.177 -17.450 1.00 78.12 99 ARG A N 1
ATOM 749 C CA . ARG A 1 99 ? 20.186 -6.512 -18.810 1.00 78.12 99 ARG A CA 1
ATOM 750 C C . ARG A 1 99 ? 20.894 -5.651 -19.856 1.00 78.12 99 ARG A C 1
ATOM 752 O O . ARG A 1 99 ? 21.492 -6.201 -20.768 1.00 78.12 99 ARG A O 1
ATOM 759 N N . LEU A 1 100 ? 20.932 -4.333 -19.650 1.00 75.50 100 LEU A N 1
ATOM 760 C CA . LEU A 1 100 ? 21.623 -3.374 -20.526 1.00 75.50 100 LEU A CA 1
ATOM 761 C C . LEU A 1 100 ? 23.143 -3.570 -20.580 1.00 75.50 100 LEU A C 1
ATOM 763 O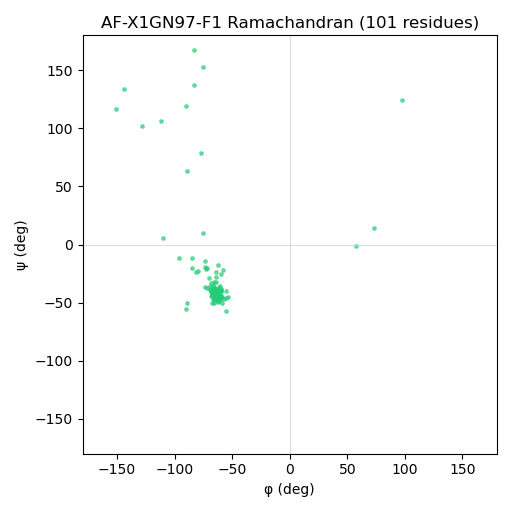 O . LEU A 1 100 ? 23.787 -3.114 -21.516 1.00 75.50 100 LEU A O 1
ATOM 767 N N . ARG A 1 101 ? 23.740 -4.183 -19.550 1.00 73.69 101 ARG A N 1
ATOM 768 C CA . ARG A 1 101 ? 25.179 -4.481 -19.511 1.00 73.69 101 ARG A CA 1
ATOM 769 C C . ARG A 1 101 ? 25.537 -5.802 -20.202 1.00 73.69 101 ARG A C 1
ATOM 771 O O . ARG A 1 101 ? 26.714 -6.012 -20.491 1.00 73.69 101 ARG A O 1
ATOM 778 N N . LEU A 1 102 ? 24.561 -6.694 -20.370 1.00 66.62 102 LEU A N 1
ATOM 779 C CA . LEU A 1 102 ? 24.710 -8.008 -21.002 1.00 66.62 102 LEU A CA 1
ATOM 780 C C . LEU A 1 102 ? 24.328 -8.006 -22.495 1.00 66.62 102 LEU A C 1
ATOM 782 O O . LEU A 1 102 ? 24.633 -8.983 -23.177 1.00 66.62 102 LEU A O 1
ATOM 786 N N . GLU A 1 103 ? 23.701 -6.933 -22.982 1.00 52.81 103 GLU A N 1
ATOM 787 C CA . GLU A 1 103 ? 23.611 -6.560 -24.405 1.00 52.81 103 GLU A CA 1
ATOM 788 C C . GLU A 1 103 ? 24.850 -5.760 -24.847 1.00 52.81 103 GLU A C 1
ATOM 790 O O . GLU A 1 103 ? 25.265 -5.931 -26.017 1.00 52.81 103 GLU A O 1
#

InterPro domains:
  IPR001851 ABC transporter, permease [PF02653] (2-96)
  IPR043428 High-affinity branched-chain amino acid transport system permease protein LivM-like [PTHR30482] (2-99)
  IPR043428 High-affinity branched-chain amino acid transport system permease protein LivM-like [cd06581] (1-99)

Mean predicted aligned error: 6.56 Å

pLDDT: mean 86.94, std 7.05, range [52.81, 95.81]

Organism: NCBI:txid412755

Sequence (103 aa):
ITKSPFGRILIALSEDEIFTKSLGKKVYQAKVISFTIGAMFAAIPGVLYAHYISYIDPTSFTVDESIFILSIVIIGGMRNLWGSAIAAAVLVILPEALRLRLE